Protein AF-A0A963MC65-F1 (afdb_monomer_lite)

Radius of gyration: 14.47 Å; chains: 1; bounding box: 30×36×31 Å

pLDDT: mean 94.94, std 3.4, range [74.56, 98.19]

Secondary structure (DSSP, 8-state):
--------EETTEESHHHHHHHHHTT----EE--S-TT--S-EE---THHHHPPPPGGGGGG-SHHHHHHHHHH-

Foldseek 3Di:
DDDDDFWDAWLQGGGDVSVVVCVVVVHDSWDAPPDDPPPDRDTDIDRVVLVPDDDDPVCVVVPDSVVSNVVSRVD

Sequence (75 aa):
MRIAHWTVTTAAGTGRDAFARALAANASALRRDDFSRAGLDTWIGRVEAVEALQLPAALQALNARVTRLAWLALQ

Structure (mmCIF, N/CA/C/O backbone):
data_AF-A0A963MC65-F1
#
_entry.id   AF-A0A963MC65-F1
#
loop_
_atom_site.group_PDB
_atom_site.id
_atom_site.type_symbol
_atom_site.label_atom_id
_atom_site.label_alt_id
_atom_site.label_comp_id
_atom_site.label_asym_id
_atom_site.label_entity_id
_atom_site.label_seq_id
_atom_site.pdbx_PDB_ins_code
_atom_site.Cartn_x
_atom_site.Cartn_y
_atom_site.Cartn_z
_atom_site.occupancy
_atom_site.B_iso_or_equiv
_atom_site.auth_seq_id
_atom_site.auth_comp_id
_atom_site.auth_asym_id
_atom_site.auth_atom_id
_atom_site.pdbx_PDB_model_num
ATOM 1 N N . MET A 1 1 ? 7.295 -16.156 18.820 1.00 74.56 1 MET A N 1
ATOM 2 C CA . MET A 1 1 ? 6.276 -15.233 18.266 1.00 74.56 1 MET A CA 1
ATOM 3 C C . MET A 1 1 ? 5.839 -15.767 16.904 1.00 74.56 1 MET A C 1
ATOM 5 O O . MET A 1 1 ? 6.715 -16.150 16.143 1.00 74.56 1 MET A O 1
ATOM 9 N N . ARG A 1 2 ? 4.532 -15.861 16.611 1.00 93.94 2 ARG A N 1
ATOM 10 C CA . ARG A 1 2 ? 3.990 -16.383 15.336 1.00 93.94 2 ARG A CA 1
ATOM 11 C C . ARG A 1 2 ? 2.962 -15.401 14.775 1.00 93.94 2 ARG A C 1
ATOM 13 O O . ARG A 1 2 ? 2.128 -14.920 15.535 1.00 93.94 2 ARG A O 1
ATOM 20 N N . ILE A 1 3 ? 3.000 -15.148 13.467 1.00 93.56 3 ILE A N 1
ATOM 21 C CA . ILE A 1 3 ? 1.971 -14.370 12.762 1.00 93.56 3 ILE A CA 1
ATOM 22 C C . ILE A 1 3 ? 0.851 -15.327 12.339 1.00 93.56 3 ILE A C 1
ATOM 24 O O . ILE A 1 3 ? 1.115 -16.319 11.661 1.00 93.56 3 ILE A O 1
ATOM 28 N N . ALA A 1 4 ? -0.386 -15.057 12.766 1.00 96.00 4 ALA A N 1
ATOM 29 C CA . ALA A 1 4 ? -1.551 -15.884 12.437 1.00 96.00 4 ALA A CA 1
ATOM 30 C C . ALA A 1 4 ? -2.268 -15.412 11.162 1.00 96.00 4 ALA A C 1
ATOM 32 O O . ALA A 1 4 ? -2.656 -16.232 10.337 1.00 96.00 4 ALA A O 1
ATOM 33 N N . HIS A 1 5 ? -2.402 -14.095 10.987 1.00 94.38 5 HIS A N 1
ATOM 34 C CA . HIS A 1 5 ? -3.077 -13.476 9.850 1.00 94.38 5 HIS A CA 1
ATOM 35 C C . HIS A 1 5 ? -2.357 -12.193 9.453 1.00 94.38 5 HIS A C 1
ATOM 37 O O . HIS A 1 5 ? -1.783 -11.510 10.301 1.00 94.38 5 HIS A O 1
ATOM 43 N N . TRP A 1 6 ? -2.381 -11.887 8.160 1.00 95.31 6 TRP A N 1
ATOM 44 C CA . TRP A 1 6 ? -1.841 -10.655 7.608 1.00 95.31 6 TRP A CA 1
ATOM 45 C C . TRP A 1 6 ? -2.476 -10.373 6.248 1.00 95.31 6 TRP A C 1
ATOM 47 O O . TRP A 1 6 ? -2.915 -11.285 5.540 1.00 95.31 6 TRP A O 1
ATOM 57 N N . THR A 1 7 ? -2.479 -9.100 5.887 1.00 96.62 7 THR A N 1
ATOM 58 C CA . THR A 1 7 ? -2.912 -8.577 4.595 1.00 96.62 7 THR A CA 1
ATOM 59 C C . THR A 1 7 ? -1.879 -7.571 4.104 1.00 96.62 7 THR A C 1
ATOM 61 O O . THR A 1 7 ? -0.978 -7.162 4.839 1.00 96.62 7 THR A O 1
ATOM 64 N N . VAL A 1 8 ? -1.966 -7.205 2.830 1.00 96.00 8 VAL A N 1
ATOM 65 C CA . VAL A 1 8 ? -1.062 -6.235 2.222 1.00 96.00 8 VAL A CA 1
ATOM 66 C C . VAL A 1 8 ? -1.820 -5.455 1.163 1.00 96.00 8 VAL A C 1
ATOM 68 O O . VAL A 1 8 ? -2.625 -6.022 0.431 1.00 96.00 8 VAL A O 1
ATOM 71 N N . THR A 1 9 ? -1.568 -4.155 1.086 1.00 97.00 9 THR A N 1
ATOM 72 C CA . THR A 1 9 ? -2.067 -3.297 0.013 1.00 97.00 9 THR A CA 1
ATOM 73 C C . THR A 1 9 ? -0.907 -2.467 -0.494 1.00 97.00 9 THR A C 1
ATOM 75 O O . THR A 1 9 ? -0.249 -1.772 0.279 1.00 97.00 9 THR A O 1
ATOM 78 N N . THR A 1 10 ? -0.634 -2.558 -1.791 1.00 96.12 10 THR A N 1
ATOM 79 C CA . THR A 1 10 ? 0.445 -1.816 -2.451 1.00 96.12 10 THR A CA 1
ATOM 80 C C . THR A 1 10 ? -0.052 -1.239 -3.769 1.00 96.12 10 THR A C 1
ATOM 82 O O . THR A 1 10 ? -1.191 -1.470 -4.175 1.00 96.12 10 THR A O 1
ATOM 85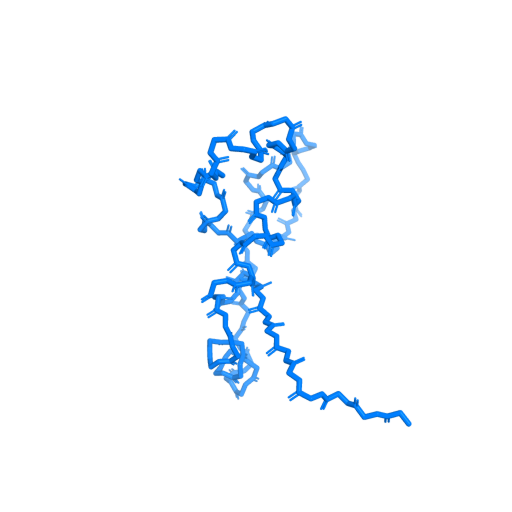 N N . ALA A 1 11 ? 0.806 -0.500 -4.474 1.00 96.88 11 ALA A N 1
ATOM 86 C CA . ALA A 1 11 ? 0.486 -0.020 -5.817 1.00 96.88 11 ALA A CA 1
ATOM 87 C C . ALA A 1 11 ? 0.215 -1.166 -6.807 1.00 96.88 11 ALA A C 1
ATOM 89 O O . ALA A 1 11 ? -0.510 -0.973 -7.775 1.00 96.88 11 ALA A O 1
ATOM 90 N N . ALA A 1 12 ? 0.746 -2.365 -6.539 1.00 95.75 12 ALA A N 1
ATOM 91 C CA . ALA A 1 12 ? 0.515 -3.557 -7.350 1.00 95.75 12 ALA A CA 1
ATOM 92 C C . ALA A 1 12 ? -0.860 -4.211 -7.109 1.00 95.75 12 ALA A C 1
ATOM 94 O O . ALA A 1 12 ? -1.207 -5.185 -7.774 1.00 95.75 12 ALA A O 1
ATOM 95 N N . GLY A 1 13 ? -1.638 -3.694 -6.154 1.00 94.44 13 GLY A N 1
ATOM 96 C CA . GLY A 1 13 ? -2.990 -4.143 -5.853 1.00 94.44 13 GLY A CA 1
ATOM 97 C C . GLY A 1 13 ? -3.235 -4.396 -4.368 1.00 94.44 13 GLY A C 1
ATOM 98 O O . GLY A 1 13 ? -2.345 -4.270 -3.518 1.00 94.44 13 GLY A O 1
ATOM 99 N N . THR A 1 14 ? -4.482 -4.759 -4.080 1.00 94.94 14 THR A N 1
ATOM 100 C CA . THR A 1 14 ? -4.974 -5.075 -2.734 1.00 94.94 14 THR A CA 1
ATOM 101 C C . THR A 1 14 ? -4.956 -6.584 -2.527 1.00 94.94 14 THR A C 1
ATOM 103 O O . THR A 1 14 ? -5.349 -7.348 -3.411 1.00 94.94 14 THR A O 1
ATOM 106 N N . GLY A 1 15 ? -4.502 -7.014 -1.357 1.00 94.56 15 GLY A N 1
ATOM 107 C CA . GLY A 1 15 ? -4.452 -8.413 -0.965 1.00 94.56 15 GLY A CA 1
ATOM 108 C C . GLY A 1 15 ? -3.157 -9.131 -1.346 1.00 94.56 15 GLY A C 1
ATOM 109 O O . GLY A 1 15 ? -2.322 -8.673 -2.132 1.00 94.56 15 GLY A O 1
ATOM 110 N N . ARG A 1 16 ? -3.003 -10.314 -0.750 1.00 95.81 16 ARG A N 1
ATOM 111 C CA . ARG A 1 16 ? -1.798 -11.149 -0.859 1.00 95.81 16 ARG A CA 1
ATOM 112 C C . ARG A 1 16 ? -1.579 -11.666 -2.275 1.00 95.81 16 ARG A C 1
ATOM 114 O O . ARG A 1 16 ? -0.445 -11.679 -2.733 1.00 95.81 16 ARG A O 1
ATOM 121 N N . ASP A 1 17 ? -2.649 -12.022 -2.978 1.00 96.25 17 ASP A N 1
ATOM 122 C CA . ASP A 1 17 ? -2.558 -12.632 -4.307 1.00 96.25 17 ASP A CA 1
ATOM 123 C C . ASP A 1 17 ? -2.097 -11.633 -5.370 1.00 96.25 17 ASP A C 1
ATOM 125 O O . ASP A 1 17 ? -1.292 -11.965 -6.239 1.00 96.25 17 ASP A O 1
ATOM 129 N N . ALA A 1 18 ? -2.574 -10.385 -5.304 1.00 95.25 18 ALA A N 1
ATOM 130 C CA . ALA A 1 18 ? -2.097 -9.323 -6.187 1.00 95.25 18 ALA A CA 1
ATOM 131 C C . ALA A 1 18 ? -0.603 -9.049 -5.951 1.00 95.25 18 ALA A C 1
ATOM 133 O O . ALA A 1 18 ? 0.182 -9.033 -6.898 1.00 95.25 18 ALA A O 1
ATOM 134 N N . PHE A 1 19 ? -0.202 -8.932 -4.682 1.00 95.44 19 PHE A N 1
ATOM 135 C CA . PHE A 1 19 ? 1.190 -8.710 -4.304 1.00 95.44 19 PHE A CA 1
ATOM 136 C C . PHE A 1 19 ? 2.110 -9.873 -4.706 1.00 95.44 19 PHE A C 1
ATOM 138 O O . PHE A 1 19 ? 3.151 -9.648 -5.321 1.00 95.44 19 PHE A O 1
ATOM 145 N N . ALA A 1 20 ? 1.711 -11.117 -4.429 1.00 97.12 20 ALA A N 1
ATOM 146 C CA . ALA A 1 20 ? 2.483 -12.308 -4.771 1.00 97.12 20 ALA A CA 1
ATOM 147 C C . ALA A 1 20 ? 2.668 -12.456 -6.287 1.00 97.12 20 ALA A C 1
ATOM 149 O O . ALA A 1 20 ? 3.774 -12.754 -6.735 1.00 97.12 20 ALA A O 1
ATOM 150 N N . ARG A 1 21 ? 1.622 -12.191 -7.085 1.00 98.00 21 ARG A N 1
ATOM 151 C CA . ARG A 1 21 ? 1.721 -12.200 -8.554 1.00 98.00 21 ARG A CA 1
ATOM 152 C C . ARG A 1 21 ? 2.698 -11.149 -9.071 1.00 98.00 21 ARG A C 1
ATOM 154 O O . ARG A 1 21 ? 3.524 -11.470 -9.918 1.00 98.00 21 ARG A O 1
ATOM 161 N N . ALA A 1 22 ? 2.633 -9.923 -8.554 1.00 97.31 22 ALA A N 1
ATOM 162 C CA . ALA A 1 22 ? 3.535 -8.854 -8.976 1.00 97.31 22 ALA A CA 1
ATOM 163 C C . ALA A 1 22 ? 4.998 -9.153 -8.619 1.00 97.31 22 ALA A C 1
ATOM 165 O O . ALA A 1 22 ? 5.879 -8.973 -9.458 1.00 97.31 22 ALA A O 1
ATOM 166 N N . LEU A 1 23 ? 5.248 -9.680 -7.415 1.00 96.31 23 LEU A N 1
ATOM 167 C CA . LEU A 1 23 ? 6.581 -10.127 -7.010 1.00 96.31 23 LEU A CA 1
ATOM 168 C C . LEU A 1 23 ? 7.103 -11.256 -7.903 1.00 96.31 23 LEU A C 1
ATOM 170 O O . LEU A 1 23 ? 8.224 -11.167 -8.397 1.00 96.31 23 LEU A O 1
ATOM 174 N N . ALA A 1 24 ? 6.293 -12.292 -8.140 1.00 98.19 24 ALA A N 1
ATOM 175 C CA . ALA A 1 24 ? 6.681 -13.431 -8.970 1.00 98.19 24 ALA A CA 1
ATOM 176 C C . ALA A 1 24 ? 6.990 -13.022 -10.419 1.00 98.19 24 ALA A C 1
ATOM 178 O O . ALA A 1 24 ? 7.896 -13.572 -11.037 1.00 98.19 24 ALA A O 1
ATOM 179 N N . ALA A 1 25 ? 6.261 -12.036 -10.944 1.00 98.00 25 ALA A N 1
ATOM 180 C CA . ALA A 1 25 ? 6.470 -11.495 -12.283 1.00 98.00 25 ALA A CA 1
ATOM 181 C C . ALA A 1 25 ? 7.588 -10.439 -12.363 1.00 98.00 25 ALA A C 1
ATOM 183 O O . ALA A 1 25 ? 7.865 -9.956 -13.458 1.00 98.00 25 ALA A O 1
ATOM 184 N N . ASN A 1 26 ? 8.198 -10.043 -11.237 1.00 96.81 26 ASN A N 1
ATOM 185 C CA . ASN A 1 26 ? 9.090 -8.879 -11.154 1.00 96.81 26 ASN A CA 1
ATOM 186 C C . ASN A 1 26 ? 8.466 -7.624 -11.810 1.00 96.81 26 ASN A C 1
ATOM 188 O O . ASN A 1 26 ? 9.106 -6.869 -12.539 1.00 96.81 26 ASN A O 1
ATOM 192 N N . ALA A 1 27 ? 7.162 -7.439 -11.597 1.00 96.25 27 ALA A N 1
ATOM 193 C CA . ALA A 1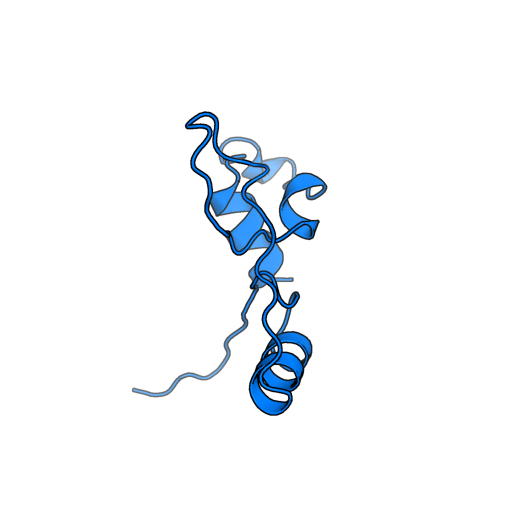 27 ? 6.398 -6.362 -12.201 1.00 96.25 27 ALA A CA 1
ATOM 194 C C . ALA A 1 27 ? 6.427 -5.125 -11.298 1.00 96.25 27 ALA A C 1
ATOM 196 O O . ALA A 1 27 ? 5.976 -5.160 -10.150 1.00 96.25 27 ALA A O 1
ATOM 197 N N . SER A 1 28 ? 6.921 -4.008 -11.831 1.00 95.50 28 SER A N 1
ATOM 198 C CA . SER A 1 28 ? 6.819 -2.714 -11.160 1.00 95.50 28 SER A CA 1
ATOM 199 C C . SER A 1 28 ? 5.404 -2.153 -11.297 1.00 95.50 28 SER A C 1
ATOM 201 O O . SER A 1 28 ? 4.840 -2.132 -12.388 1.00 95.50 28 SER A O 1
ATOM 203 N N . ALA A 1 29 ? 4.859 -1.644 -10.193 1.00 96.00 29 ALA A N 1
ATOM 204 C CA . ALA A 1 29 ? 3.621 -0.863 -10.177 1.00 96.00 29 ALA A CA 1
ATOM 205 C C . ALA A 1 29 ? 3.880 0.636 -9.943 1.00 96.00 29 ALA A C 1
ATOM 207 O O . ALA A 1 29 ? 2.989 1.380 -9.527 1.00 96.00 29 ALA A O 1
ATOM 208 N N . LEU A 1 30 ? 5.126 1.076 -10.150 1.00 96.81 30 LEU A N 1
ATOM 209 C CA . LEU A 1 30 ? 5.477 2.485 -10.075 1.00 96.81 30 LEU A CA 1
ATOM 210 C C . LEU A 1 30 ? 4.929 3.228 -11.294 1.00 96.81 30 LEU A C 1
ATOM 212 O O . LEU A 1 30 ? 5.021 2.753 -12.424 1.00 96.81 30 LEU A O 1
ATOM 216 N N . ARG A 1 31 ? 4.407 4.428 -11.058 1.00 95.50 31 ARG A N 1
ATOM 217 C CA . ARG A 1 31 ? 3.987 5.374 -12.098 1.00 95.50 31 ARG A CA 1
ATOM 218 C C . ARG A 1 31 ? 4.731 6.694 -11.923 1.00 95.50 31 ARG A C 1
ATOM 220 O O . ARG A 1 31 ? 5.263 6.944 -10.842 1.00 95.50 31 ARG A O 1
ATOM 227 N N . ARG A 1 32 ? 4.779 7.523 -12.970 1.00 96.38 32 ARG A N 1
ATOM 228 C CA . ARG A 1 32 ? 5.268 8.910 -12.863 1.00 96.38 32 ARG A CA 1
ATOM 229 C C . ARG A 1 32 ? 4.553 9.613 -11.710 1.00 96.38 32 ARG A C 1
ATOM 231 O O . ARG A 1 32 ? 3.356 9.396 -11.531 1.00 96.38 32 ARG A O 1
ATOM 238 N N . ASP A 1 33 ? 5.281 10.417 -10.939 1.00 95.94 33 ASP A N 1
ATOM 239 C CA . ASP A 1 33 ? 4.685 11.185 -9.848 1.00 95.94 33 ASP A CA 1
ATOM 240 C C . ASP A 1 33 ? 3.619 12.148 -10.378 1.00 95.94 33 ASP A C 1
ATOM 242 O O . ASP A 1 33 ? 3.909 13.142 -11.039 1.00 95.94 33 ASP A O 1
ATOM 246 N N . ASP A 1 34 ? 2.369 11.807 -10.083 1.00 92.75 34 ASP A N 1
ATOM 247 C CA . ASP A 1 34 ? 1.162 12.563 -10.397 1.00 92.75 34 ASP A CA 1
ATOM 248 C C . ASP A 1 34 ? 0.417 12.994 -9.120 1.00 92.75 34 ASP A C 1
ATOM 250 O O . ASP A 1 34 ? -0.750 13.393 -9.167 1.00 92.75 34 ASP A O 1
ATOM 254 N N . PHE A 1 35 ? 1.066 12.861 -7.957 1.00 90.94 35 PHE A N 1
ATOM 255 C CA . PHE A 1 35 ? 0.447 13.068 -6.651 1.00 90.94 35 PHE A CA 1
ATOM 256 C C . PHE A 1 35 ? 1.122 14.178 -5.850 1.00 90.94 35 PHE A C 1
ATOM 258 O O . PHE A 1 35 ? 0.436 14.948 -5.171 1.00 90.94 35 PHE A O 1
ATOM 265 N N . SER A 1 36 ? 2.453 14.268 -5.886 1.00 87.75 36 SER A N 1
ATOM 266 C CA . SER A 1 36 ? 3.162 15.295 -5.134 1.00 87.75 36 SER A CA 1
ATOM 267 C C . SER A 1 36 ? 3.041 16.663 -5.810 1.00 87.75 36 SER A C 1
ATOM 269 O O . SER A 1 36 ? 3.032 16.803 -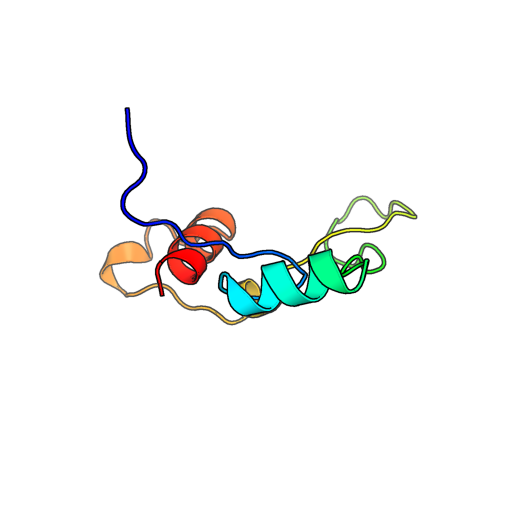7.030 1.00 87.75 36 SER A O 1
ATOM 271 N N . ARG A 1 37 ? 2.982 17.720 -4.994 1.00 90.31 37 ARG A N 1
ATOM 272 C CA . ARG A 1 37 ? 3.017 19.113 -5.478 1.00 90.31 37 ARG A CA 1
ATOM 273 C C . ARG A 1 37 ? 4.445 19.607 -5.732 1.00 90.31 37 ARG A C 1
ATOM 275 O O . ARG A 1 37 ? 4.622 20.761 -6.100 1.00 90.31 37 ARG A O 1
ATOM 282 N N . ALA A 1 38 ? 5.448 18.761 -5.488 1.00 88.19 38 ALA A N 1
ATOM 283 C CA . ALA A 1 38 ? 6.857 19.127 -5.571 1.00 88.19 38 ALA A CA 1
ATOM 284 C C . ALA A 1 38 ? 7.386 19.131 -7.016 1.00 88.19 38 ALA A C 1
ATOM 286 O O . ALA A 1 38 ? 8.460 19.674 -7.253 1.00 88.19 38 ALA A O 1
ATOM 287 N N . GLY A 1 39 ? 6.644 18.549 -7.971 1.00 85.94 39 GLY A N 1
ATOM 288 C CA . GLY A 1 39 ? 7.019 18.542 -9.390 1.00 85.94 39 GLY A CA 1
ATOM 289 C C . GLY A 1 39 ? 8.317 17.784 -9.672 1.00 85.94 39 GLY A C 1
ATOM 290 O O . GLY A 1 39 ? 9.021 18.101 -10.627 1.00 85.94 39 GLY A O 1
ATOM 291 N N . LEU A 1 40 ? 8.663 16.819 -8.818 1.00 93.44 40 LEU A N 1
ATOM 292 C CA . LEU A 1 40 ? 9.867 16.015 -8.981 1.00 93.44 40 LEU A CA 1
ATOM 293 C C . LEU A 1 40 ? 9.689 15.064 -10.169 1.00 93.44 40 LEU A C 1
ATOM 295 O O . LEU A 1 40 ? 8.676 14.370 -10.256 1.00 93.44 40 LEU A O 1
ATOM 299 N N . ASP A 1 41 ? 10.693 14.976 -11.045 1.00 95.75 41 ASP A N 1
ATOM 300 C CA . ASP A 1 41 ? 10.746 13.946 -12.091 1.00 95.75 41 ASP A CA 1
ATOM 301 C C . ASP A 1 41 ? 11.108 12.592 -11.464 1.00 95.75 41 ASP A C 1
ATOM 303 O O . ASP A 1 41 ? 12.248 12.130 -11.501 1.00 95.75 41 ASP A O 1
ATOM 307 N N . THR A 1 42 ? 10.131 11.993 -10.785 1.00 96.69 42 THR A N 1
ATOM 308 C CA . THR A 1 42 ? 10.289 10.751 -10.030 1.00 96.69 42 THR A CA 1
ATOM 309 C C . THR A 1 42 ? 9.135 9.783 -10.283 1.00 96.69 42 THR A C 1
ATOM 311 O O . THR A 1 42 ? 8.185 10.067 -11.019 1.00 96.69 42 THR A O 1
ATOM 314 N N . TRP A 1 43 ? 9.242 8.602 -9.682 1.00 97.19 43 TRP A N 1
ATOM 315 C CA . TRP A 1 43 ? 8.273 7.522 -9.771 1.00 97.19 43 TRP A CA 1
ATOM 316 C C . TRP A 1 43 ? 7.735 7.183 -8.381 1.00 97.19 43 TRP A C 1
ATOM 318 O O . TRP A 1 43 ? 8.494 7.120 -7.414 1.00 97.19 43 TRP A O 1
ATOM 328 N N . ILE A 1 44 ? 6.431 6.926 -8.278 1.00 96.31 44 ILE A N 1
ATOM 329 C CA . ILE A 1 44 ? 5.752 6.626 -7.014 1.00 96.31 44 ILE A CA 1
ATOM 330 C C . ILE A 1 44 ? 4.913 5.354 -7.106 1.00 96.31 44 ILE A C 1
ATOM 332 O O . ILE A 1 44 ? 4.322 5.030 -8.138 1.00 96.31 44 ILE A O 1
ATOM 336 N N . GLY A 1 45 ? 4.807 4.654 -5.978 1.00 95.50 45 GLY A N 1
ATOM 337 C CA . GLY A 1 45 ? 3.820 3.599 -5.785 1.00 95.50 45 GLY A CA 1
ATOM 338 C C . GLY A 1 45 ? 2.514 4.196 -5.271 1.00 95.50 45 GLY A C 1
ATOM 339 O O . GLY A 1 45 ? 2.379 4.453 -4.074 1.00 95.50 45 GLY A O 1
ATOM 340 N N . ARG A 1 46 ? 1.537 4.399 -6.159 1.00 95.44 46 ARG A N 1
ATOM 341 C CA . ARG A 1 46 ? 0.219 4.939 -5.793 1.00 95.44 46 ARG A CA 1
ATOM 342 C C . ARG A 1 46 ? -0.862 3.860 -5.836 1.00 95.44 46 ARG A C 1
ATOM 344 O O . ARG A 1 46 ? -1.052 3.203 -6.858 1.00 95.44 46 ARG A O 1
ATOM 351 N N . VAL A 1 47 ? -1.574 3.709 -4.720 1.00 96.06 47 VAL A N 1
ATOM 352 C CA . VAL A 1 47 ? -2.692 2.768 -4.546 1.00 96.06 47 VAL A CA 1
ATOM 353 C C . VAL A 1 47 ? -4.003 3.450 -4.912 1.00 96.06 47 VAL A C 1
ATOM 355 O O . VAL A 1 47 ? -4.641 4.006 -4.037 1.00 96.06 47 VAL A O 1
ATOM 358 N N . GLU A 1 48 ? -4.412 3.377 -6.173 1.00 92.81 48 GLU A N 1
ATOM 359 C CA . GLU A 1 48 ? -5.563 4.127 -6.718 1.00 92.81 48 GLU A CA 1
ATOM 360 C C . GLU A 1 48 ? -6.915 3.851 -6.040 1.00 92.81 48 GLU A C 1
ATOM 362 O O . GLU A 1 48 ? -7.808 4.696 -6.002 1.00 92.81 48 GLU A O 1
ATOM 367 N N . ALA A 1 49 ? -7.067 2.663 -5.456 1.00 92.62 49 ALA A N 1
ATOM 368 C CA . ALA A 1 49 ? -8.276 2.303 -4.728 1.00 92.62 49 ALA A CA 1
ATOM 369 C C . ALA A 1 49 ? -8.493 3.161 -3.462 1.00 92.62 49 ALA A C 1
ATOM 371 O O . ALA A 1 49 ? -9.627 3.270 -2.994 1.00 92.62 49 ALA A O 1
ATOM 372 N N . VAL A 1 50 ? -7.448 3.793 -2.901 1.00 95.50 50 VAL A N 1
ATOM 373 C CA . VAL A 1 50 ? -7.586 4.597 -1.673 1.00 95.50 50 VAL A CA 1
ATOM 374 C C . VAL A 1 50 ? -8.253 5.951 -1.926 1.00 95.50 50 VAL A C 1
ATOM 376 O O . VAL A 1 50 ? -8.856 6.533 -1.022 1.00 95.50 50 VAL A O 1
ATOM 379 N N . GLU A 1 51 ? -8.158 6.466 -3.148 1.00 92.56 51 GLU A N 1
ATOM 380 C CA . GLU A 1 51 ? -8.695 7.768 -3.528 1.00 92.56 51 GLU A CA 1
ATOM 381 C C . GLU A 1 51 ? -10.226 7.746 -3.631 1.00 92.56 51 GLU A C 1
ATOM 383 O O . GLU A 1 51 ? -10.868 8.722 -3.241 1.00 92.56 51 GLU A O 1
ATOM 388 N N . ALA A 1 52 ? -10.811 6.628 -4.071 1.00 92.31 52 ALA A N 1
ATOM 389 C CA . ALA A 1 52 ? -12.263 6.442 -4.148 1.00 92.31 52 ALA A CA 1
ATOM 390 C C . ALA A 1 52 ? -12.890 5.941 -2.831 1.00 92.31 52 ALA A C 1
ATOM 392 O O . ALA A 1 52 ? -14.099 6.071 -2.630 1.00 92.31 52 ALA A O 1
ATOM 393 N N . LEU A 1 53 ? -12.085 5.376 -1.925 1.00 95.50 53 LEU A N 1
ATOM 394 C CA . LEU A 1 53 ? -12.571 4.783 -0.683 1.00 95.50 53 LEU A CA 1
ATOM 395 C C . LEU A 1 53 ? -13.165 5.842 0.254 1.00 95.50 53 LEU A C 1
ATOM 397 O O . LEU A 1 53 ? -12.506 6.823 0.601 1.00 95.50 53 LEU A O 1
ATOM 401 N N . GLN A 1 54 ? -14.385 5.594 0.727 1.00 95.88 54 GLN A N 1
ATOM 402 C CA . GLN A 1 54 ? -15.007 6.347 1.814 1.00 95.88 54 GLN A CA 1
ATOM 403 C C . GLN A 1 54 ? -14.938 5.535 3.103 1.00 95.88 54 GLN A C 1
ATOM 405 O O . GLN A 1 54 ? -15.231 4.337 3.105 1.00 95.88 54 GLN A O 1
ATOM 410 N N . LEU A 1 55 ? -14.550 6.183 4.203 1.00 97.06 55 LEU A N 1
ATOM 411 C CA . LEU A 1 55 ? -14.601 5.540 5.510 1.00 97.06 55 LEU A CA 1
ATOM 412 C C . LEU A 1 55 ? -16.055 5.444 6.001 1.00 97.06 55 LEU A C 1
ATOM 414 O O . LEU A 1 55 ? -16.86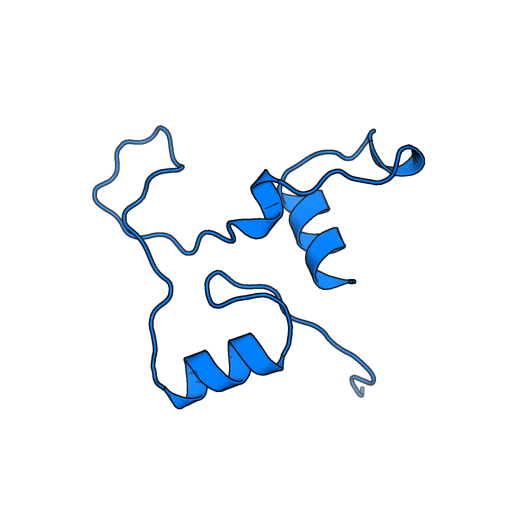5 6.328 5.704 1.00 97.06 55 LEU A O 1
ATOM 418 N N . PRO A 1 56 ? -16.386 4.411 6.797 1.00 96.31 56 PRO A N 1
ATOM 419 C CA . PRO A 1 56 ? -17.645 4.362 7.532 1.00 96.31 56 PRO A CA 1
ATOM 420 C C . PRO A 1 56 ? -17.870 5.640 8.349 1.00 96.31 56 PRO A C 1
ATOM 422 O O . PRO A 1 56 ? -16.915 6.221 8.863 1.00 96.31 56 PRO A O 1
ATOM 425 N N . ALA A 1 57 ? -19.133 6.041 8.535 1.00 97.00 57 ALA A N 1
ATOM 426 C CA . ALA A 1 57 ? -19.496 7.288 9.221 1.00 97.00 57 ALA A CA 1
ATOM 427 C C . ALA A 1 57 ? -18.812 7.453 10.592 1.00 97.00 57 ALA A C 1
ATOM 429 O O . ALA A 1 57 ? -18.305 8.527 10.908 1.00 97.00 57 ALA A O 1
ATOM 430 N N . ALA A 1 58 ? -18.719 6.366 11.364 1.00 96.88 58 ALA A N 1
ATOM 431 C CA . ALA A 1 58 ? -18.076 6.347 12.678 1.00 96.88 58 ALA A CA 1
ATOM 432 C C . ALA A 1 58 ? -16.569 6.679 12.647 1.00 96.88 58 ALA A C 1
ATOM 434 O O . ALA A 1 58 ? -16.010 7.083 13.661 1.00 96.88 58 ALA A O 1
ATOM 435 N N . LEU A 1 59 ? -15.908 6.521 11.498 1.00 96.50 59 LEU A N 1
ATOM 436 C CA . LEU A 1 59 ? -14.472 6.743 11.321 1.00 96.50 59 LEU A CA 1
ATOM 437 C C . LEU A 1 59 ? -14.155 8.029 10.546 1.00 96.50 59 LEU A C 1
ATOM 439 O O . LEU A 1 59 ? -12.986 8.304 10.282 1.00 96.50 59 LEU A O 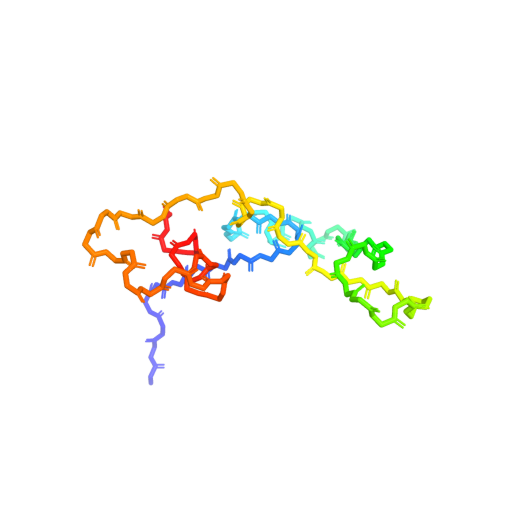1
ATOM 443 N N . GLN A 1 60 ? -15.155 8.847 10.201 1.00 96.81 60 GLN A N 1
ATOM 444 C CA . GLN A 1 60 ? -14.934 10.044 9.379 1.00 96.81 60 GLN A CA 1
ATOM 445 C C . GLN A 1 60 ? -14.038 11.093 10.044 1.00 96.81 60 GLN A C 1
ATOM 447 O O . GLN A 1 60 ? -13.326 11.817 9.351 1.00 96.81 60 GLN A O 1
ATOM 452 N N . ALA A 1 61 ? -13.988 11.125 11.378 1.00 97.31 61 ALA A N 1
ATOM 453 C CA . ALA A 1 61 ? -13.035 11.959 12.111 1.00 97.31 61 ALA A CA 1
ATOM 454 C C . ALA A 1 61 ? -11.563 11.619 11.786 1.00 97.31 61 ALA A C 1
ATOM 456 O O . ALA A 1 61 ? -10.681 12.451 11.973 1.00 97.31 61 ALA A O 1
ATOM 457 N N . LEU A 1 62 ? -11.293 10.414 11.269 1.00 96.81 62 LEU A N 1
ATOM 458 C CA . LEU A 1 62 ? -9.964 9.912 10.9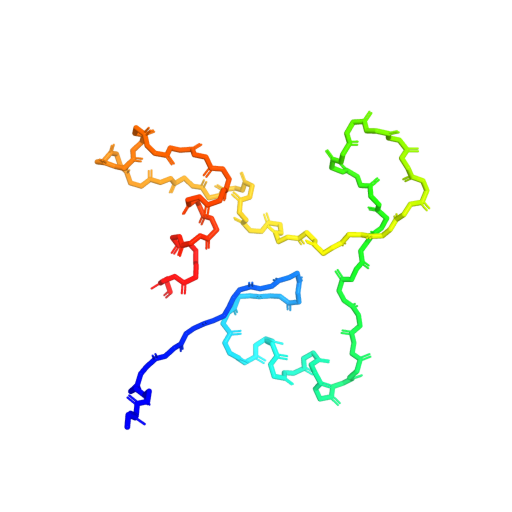23 1.00 96.81 62 LEU A CA 1
ATOM 459 C C . LEU A 1 62 ? -9.701 9.910 9.405 1.00 96.81 62 LEU A C 1
ATOM 461 O O . LEU A 1 62 ? -8.805 9.193 8.963 1.00 96.81 62 LEU A O 1
ATOM 465 N N . ASN A 1 63 ? -10.455 10.666 8.591 1.00 96.44 63 ASN A N 1
ATOM 466 C CA . ASN A 1 63 ? -10.477 10.562 7.119 1.00 96.44 63 ASN A CA 1
ATOM 467 C C . ASN A 1 63 ? -9.230 11.102 6.371 1.00 96.44 63 ASN A C 1
ATOM 469 O O . ASN A 1 63 ? -9.309 11.789 5.347 1.00 96.44 63 ASN A O 1
ATOM 473 N N . ALA A 1 64 ? -8.045 10.738 6.845 1.00 96.31 64 ALA A N 1
ATOM 474 C CA . ALA A 1 64 ? -6.786 10.892 6.139 1.00 96.31 64 ALA A CA 1
ATOM 475 C C . ALA A 1 64 ? -6.555 9.735 5.151 1.00 96.31 64 ALA A C 1
ATOM 477 O O . ALA A 1 64 ? -7.061 8.622 5.315 1.00 96.31 64 ALA A O 1
ATOM 478 N N . ARG A 1 65 ? -5.715 9.981 4.139 1.00 95.94 65 ARG A N 1
ATOM 479 C CA . ARG A 1 65 ? -5.344 8.968 3.137 1.00 95.94 65 ARG A CA 1
ATOM 480 C C . ARG A 1 65 ? -4.682 7.740 3.767 1.00 95.94 65 ARG A C 1
ATOM 482 O O . ARG A 1 65 ? -4.951 6.624 3.341 1.00 95.94 65 ARG A O 1
ATOM 489 N N . VAL A 1 66 ? -3.849 7.935 4.792 1.00 95.31 66 VAL A N 1
ATOM 490 C CA . VAL A 1 66 ? -3.194 6.827 5.508 1.00 95.31 66 VAL A CA 1
ATOM 491 C C . VAL A 1 66 ? -4.208 5.935 6.227 1.00 95.31 66 VAL A C 1
ATOM 493 O O . VAL A 1 66 ? -4.106 4.715 6.150 1.00 95.31 66 VAL A O 1
ATOM 496 N N . THR A 1 67 ? -5.239 6.521 6.840 1.00 97.00 67 THR A N 1
ATOM 497 C CA . THR A 1 67 ? -6.306 5.765 7.503 1.00 97.00 67 THR A CA 1
ATOM 498 C C . THR A 1 67 ? -7.146 4.999 6.495 1.00 97.00 67 THR A C 1
ATOM 500 O O . THR A 1 67 ? -7.431 3.825 6.704 1.00 97.00 67 THR A O 1
ATOM 503 N N . ARG A 1 68 ? -7.503 5.628 5.368 1.00 97.62 68 ARG A N 1
ATOM 504 C CA . ARG A 1 68 ? -8.187 4.939 4.267 1.00 97.62 68 ARG A CA 1
ATOM 505 C C . ARG A 1 68 ? -7.357 3.785 3.719 1.00 97.62 68 ARG A C 1
ATOM 507 O O . ARG A 1 68 ? -7.910 2.730 3.448 1.00 97.62 68 ARG A O 1
ATOM 514 N N . LEU A 1 69 ? -6.039 3.944 3.609 1.00 97.06 69 LEU A N 1
ATOM 515 C CA . LEU A 1 69 ? -5.160 2.871 3.147 1.00 97.06 69 LEU A CA 1
ATOM 516 C C . LEU A 1 69 ? -5.128 1.701 4.139 1.00 97.06 69 LEU A C 1
ATOM 518 O O . LEU A 1 69 ? -5.211 0.549 3.725 1.00 97.06 69 LEU A O 1
ATOM 522 N N . ALA A 1 70 ? -5.039 1.997 5.438 1.00 95.75 70 ALA A N 1
ATOM 523 C CA . ALA A 1 70 ? -5.103 0.982 6.483 1.00 95.75 70 ALA A CA 1
ATOM 524 C C . ALA A 1 70 ? -6.457 0.260 6.480 1.00 95.75 70 ALA A C 1
ATOM 526 O O . ALA A 1 70 ? -6.491 -0.963 6.544 1.00 95.75 70 ALA A O 1
ATOM 527 N N . TRP A 1 71 ? -7.558 1.002 6.336 1.00 96.31 71 TRP A N 1
ATOM 528 C CA . TRP A 1 71 ? -8.898 0.433 6.211 1.00 96.31 71 TRP A CA 1
ATOM 529 C C . TRP A 1 71 ? -9.012 -0.474 4.987 1.00 96.31 71 TRP A C 1
ATOM 531 O O . TRP A 1 71 ? -9.432 -1.613 5.126 1.00 96.31 71 TRP A O 1
ATOM 541 N N . LEU A 1 72 ? -8.563 -0.011 3.815 1.00 96.06 72 LEU A N 1
ATOM 542 C CA . LEU A 1 72 ? -8.538 -0.800 2.582 1.00 96.06 72 LEU A CA 1
ATOM 543 C C . LEU A 1 72 ? -7.762 -2.110 2.750 1.00 96.06 72 LEU A C 1
ATOM 545 O O . LEU A 1 72 ? -8.172 -3.129 2.211 1.00 96.06 72 LEU A O 1
ATOM 549 N N . ALA A 1 73 ? -6.667 -2.096 3.512 1.00 95.00 73 ALA A N 1
ATOM 550 C CA . ALA A 1 73 ? -5.884 -3.295 3.774 1.00 95.00 73 ALA A CA 1
ATOM 551 C C . ALA A 1 73 ? -6.573 -4.295 4.716 1.00 95.00 73 ALA A C 1
ATOM 553 O O . ALA A 1 73 ? -6.143 -5.443 4.763 1.00 95.00 73 ALA A O 1
ATOM 554 N N . LEU A 1 74 ? -7.592 -3.889 5.476 1.00 93.12 74 LEU A N 1
ATOM 555 C CA . LEU A 1 74 ? -8.343 -4.771 6.377 1.00 93.12 74 LEU A CA 1
ATOM 556 C C . LEU A 1 74 ? -9.566 -5.425 5.718 1.00 93.12 74 LEU A C 1
ATOM 558 O O . LEU A 1 74 ? -10.132 -6.335 6.324 1.00 93.12 74 LEU A O 1
ATOM 562 N N . GLN A 1 75 ? -9.959 -4.965 4.525 1.00 87.19 75 GLN A N 1
ATOM 563 C CA . GLN A 1 75 ? -11.062 -5.533 3.740 1.00 87.19 75 GLN A CA 1
ATOM 564 C C . GLN A 1 75 ? -10.644 -6.832 3.047 1.00 87.19 75 GLN A C 1
ATOM 566 O O . GLN A 1 75 ? -11.521 -7.713 2.914 1.00 87.19 75 GLN A O 1
#